Protein AF-A0A2D8JEQ6-F1 (afdb_monomer_lite)

pLDDT: mean 93.74, std 6.17, range [53.88, 98.12]

Secondary structure (DSSP, 8-state):
--SSHHHHHHHHHHHHHHHHH-TT------PPPGGGTT--HHHHHHHHHTT---TTTS-HHHHHHHHHHT--

Foldseek 3Di:
DDLDPVVVVVVVVVQVVVCVVPVVDDDDDDYDDPVLSPDDPVVLLVCLLVVHDPPVNDPPVVNVVSCVVNVD

Radius of gyration: 16.37 Å; chains: 1; bounding box: 34×22×43 Å

Structure (mmCIF, N/CA/C/O backbone):
data_AF-A0A2D8JEQ6-F1
#
_entry.id   AF-A0A2D8JEQ6-F1
#
loop_
_atom_site.group_PDB
_atom_site.id
_atom_site.type_symbol
_atom_site.label_atom_id
_atom_site.label_alt_id
_atom_site.label_comp_id
_atom_site.label_asym_id
_atom_site.label_entity_id
_atom_site.label_seq_id
_atom_site.pdbx_PDB_ins_code
_atom_site.Cartn_x
_atom_site.Cartn_y
_atom_site.Cartn_z
_atom_site.occupancy
_atom_site.B_iso_or_equiv
_atom_site.auth_seq_id
_atom_site.auth_comp_id
_atom_site.auth_asym_id
_atom_site.auth_atom_id
_atom_site.pdbx_PDB_model_num
ATOM 1 N N . GLY A 1 1 ? -2.854 -1.192 7.530 1.00 85.94 1 GLY A N 1
ATOM 2 C CA . GLY A 1 1 ? -1.414 -1.283 7.868 1.00 85.94 1 GLY A CA 1
ATOM 3 C C . GLY A 1 1 ? -0.861 0.121 7.936 1.00 85.94 1 GLY A C 1
ATOM 4 O O . GLY A 1 1 ? -1.347 0.954 7.186 1.00 85.94 1 GLY A O 1
ATOM 5 N N . LEU A 1 2 ? 0.088 0.400 8.827 1.00 92.19 2 LEU A N 1
ATOM 6 C CA . LEU A 1 2 ? 0.536 1.767 9.117 1.00 92.19 2 LEU A CA 1
ATOM 7 C C . LEU A 1 2 ? 1.978 1.977 8.654 1.00 92.19 2 LEU A C 1
ATOM 9 O O . LEU A 1 2 ? 2.878 1.341 9.196 1.00 92.19 2 LEU A O 1
ATOM 13 N N . ARG A 1 3 ? 2.210 2.850 7.666 1.00 89.69 3 ARG A N 1
ATOM 14 C CA . ARG A 1 3 ? 3.570 3.171 7.182 1.00 89.69 3 ARG A CA 1
ATOM 15 C C . ARG A 1 3 ? 4.084 4.500 7.717 1.00 89.69 3 ARG A C 1
ATOM 17 O O . ARG A 1 3 ? 5.279 4.646 7.944 1.00 89.69 3 ARG A O 1
ATOM 24 N N . ALA A 1 4 ? 3.189 5.466 7.891 1.00 87.06 4 ALA A N 1
ATOM 25 C CA . ALA A 1 4 ? 3.512 6.820 8.323 1.00 87.06 4 ALA A CA 1
ATOM 26 C C . ALA A 1 4 ? 2.465 7.348 9.312 1.00 87.06 4 ALA A C 1
ATOM 28 O O . ALA A 1 4 ? 1.380 6.782 9.446 1.00 87.06 4 ALA A O 1
ATOM 29 N N . VAL A 1 5 ? 2.774 8.475 9.961 1.00 86.44 5 VAL A N 1
ATOM 30 C CA . VAL A 1 5 ? 1.860 9.163 10.893 1.00 86.44 5 VAL A CA 1
ATOM 31 C C . VAL A 1 5 ? 0.521 9.495 10.223 1.00 86.44 5 VAL A C 1
ATOM 33 O O . VAL A 1 5 ? -0.528 9.331 10.835 1.00 86.44 5 VAL A O 1
ATOM 36 N N . SER A 1 6 ? 0.540 9.862 8.940 1.00 88.06 6 SER A N 1
ATOM 37 C CA . SER A 1 6 ? -0.675 10.153 8.174 1.00 88.06 6 SER A CA 1
ATOM 38 C C . SER A 1 6 ? -1.586 8.936 7.985 1.00 88.06 6 SER A C 1
ATOM 40 O O . SER A 1 6 ? -2.804 9.086 8.014 1.00 88.06 6 SER A O 1
ATOM 42 N N . ASP A 1 7 ? -1.018 7.733 7.803 1.00 91.00 7 ASP A N 1
ATOM 43 C CA . ASP A 1 7 ? -1.821 6.505 7.723 1.00 91.00 7 ASP A CA 1
ATOM 44 C C . ASP A 1 7 ? -2.512 6.260 9.077 1.00 91.00 7 ASP A C 1
ATOM 46 O O . ASP A 1 7 ? -3.671 5.866 9.114 1.00 91.00 7 ASP A O 1
ATOM 50 N N . PHE A 1 8 ? -1.823 6.531 10.193 1.00 91.38 8 PHE A N 1
ATOM 51 C CA . PHE A 1 8 ? -2.364 6.327 11.539 1.00 91.38 8 PHE A CA 1
ATOM 52 C C . PHE A 1 8 ? -3.563 7.225 11.838 1.00 91.38 8 PHE A C 1
ATOM 54 O O . PHE A 1 8 ? -4.583 6.721 12.297 1.00 91.38 8 PHE A O 1
ATOM 61 N N . GLU A 1 9 ? -3.470 8.526 11.560 1.00 93.62 9 GLU A N 1
ATOM 62 C CA . GLU A 1 9 ? -4.573 9.457 11.830 1.00 93.62 9 GLU A CA 1
ATOM 63 C C . GLU A 1 9 ? -5.841 9.080 11.055 1.00 93.62 9 GLU A C 1
ATOM 65 O O . GLU A 1 9 ? -6.931 9.045 11.629 1.00 93.62 9 GLU A O 1
ATOM 70 N N . TYR A 1 10 ? -5.695 8.750 9.768 1.00 95.12 10 TYR A N 1
ATOM 71 C CA . TYR A 1 10 ? -6.817 8.359 8.917 1.00 95.12 10 TYR A CA 1
ATOM 72 C C . TYR A 1 10 ? -7.436 7.024 9.355 1.00 95.12 10 TYR A C 1
ATOM 74 O O . TYR A 1 10 ? -8.647 6.922 9.556 1.00 95.12 10 TYR A O 1
ATOM 82 N N . GLU A 1 11 ? -6.604 6.001 9.542 1.00 96.56 11 GLU A N 1
ATOM 83 C CA . GLU A 1 11 ? -7.061 4.655 9.883 1.00 96.56 11 GLU A CA 1
ATOM 84 C C . GLU A 1 11 ? -7.648 4.574 11.300 1.00 96.56 11 GLU A C 1
ATOM 86 O O . GLU A 1 11 ? -8.591 3.819 11.535 1.00 96.56 11 GLU A O 1
ATOM 91 N N . LEU A 1 12 ? -7.149 5.378 12.248 1.00 95.25 12 LEU A N 1
ATOM 92 C CA . LEU A 1 12 ? -7.703 5.439 13.600 1.00 95.25 12 LEU A CA 1
ATOM 93 C C . LEU A 1 12 ? -9.137 5.983 13.593 1.00 95.25 12 LEU A C 1
ATOM 95 O O . LEU A 1 12 ? -10.006 5.410 14.250 1.00 95.25 12 LEU A O 1
ATOM 99 N N . GLN A 1 13 ? -9.400 7.045 12.823 1.00 96.69 13 GLN A N 1
ATOM 100 C CA . GLN A 1 13 ? -10.755 7.588 12.673 1.00 96.69 13 GLN A CA 1
ATOM 101 C C . GLN A 1 13 ? -11.703 6.556 12.049 1.00 96.69 13 GLN A C 1
ATOM 103 O O . GLN A 1 13 ? -12.832 6.385 12.513 1.00 96.69 13 GLN A O 1
ATOM 108 N N . MET A 1 14 ? -11.242 5.827 11.027 1.00 97.38 14 MET A N 1
ATOM 109 C CA . MET A 1 14 ? -12.034 4.762 10.408 1.00 97.38 14 MET A CA 1
ATOM 110 C C . MET A 1 14 ? -12.314 3.607 11.372 1.00 97.38 14 MET A C 1
ATOM 112 O O . MET A 1 14 ? -13.444 3.125 11.430 1.00 97.38 14 MET A O 1
ATOM 116 N N . ALA A 1 15 ? -11.321 3.178 12.151 1.00 97.19 15 ALA A N 1
ATOM 117 C CA . ALA A 1 15 ? -11.492 2.110 13.131 1.00 97.19 15 ALA A CA 1
ATOM 118 C C . ALA A 1 15 ? -12.518 2.480 14.211 1.00 97.19 15 ALA A C 1
ATOM 120 O O . ALA A 1 15 ? -13.384 1.666 14.525 1.00 97.19 15 ALA A O 1
ATOM 121 N N . GLN A 1 16 ? -12.471 3.716 14.720 1.00 96.56 16 GLN A N 1
ATOM 122 C CA . GLN A 1 16 ? -13.455 4.222 15.682 1.00 96.56 16 GLN A CA 1
ATOM 123 C C . GLN A 1 16 ? -14.869 4.225 15.091 1.00 96.56 16 GLN A C 1
ATOM 125 O O . GLN A 1 16 ? -15.797 3.718 15.714 1.00 96.56 16 GLN A O 1
ATOM 130 N N . MET A 1 17 ? -15.030 4.716 13.858 1.00 97.81 17 MET A N 1
ATOM 131 C CA . MET A 1 17 ? -16.326 4.694 13.175 1.00 97.81 17 MET A CA 1
ATOM 132 C C . MET A 1 17 ? -16.844 3.263 12.973 1.00 97.81 17 MET A C 1
ATOM 134 O O . MET A 1 17 ? -18.017 2.987 13.205 1.00 97.81 17 MET A O 1
ATOM 138 N N . ASN A 1 18 ? -15.976 2.332 12.575 1.00 97.88 18 ASN A N 1
ATOM 139 C CA . ASN A 1 18 ? -16.360 0.934 12.383 1.00 97.88 18 ASN A CA 1
ATOM 140 C C . ASN A 1 18 ? -16.812 0.270 13.691 1.00 97.88 18 ASN A C 1
ATOM 142 O O . ASN A 1 18 ? -17.756 -0.516 13.664 1.00 97.88 18 ASN A O 1
ATOM 146 N N . GLN A 1 19 ? -16.180 0.603 14.819 1.00 97.31 19 GLN A N 1
ATOM 147 C CA . GLN A 1 19 ? -16.565 0.093 16.134 1.00 97.31 19 GLN A CA 1
ATOM 148 C C . GLN A 1 19 ? -17.937 0.621 16.581 1.00 97.31 19 GLN A C 1
ATOM 150 O O . GLN A 1 19 ? -18.734 -0.142 17.125 1.00 97.31 19 GLN A O 1
ATOM 155 N N . GLU A 1 20 ? -18.240 1.894 16.307 1.00 97.62 20 GLU A N 1
ATOM 156 C CA . GLU A 1 20 ? -19.566 2.477 16.562 1.00 97.62 20 GLU A CA 1
ATOM 157 C C . GLU A 1 20 ? -20.654 1.834 15.688 1.00 97.62 20 GLU A C 1
ATOM 159 O O . GLU A 1 20 ? -21.761 1.564 16.152 1.00 97.62 20 GLU A O 1
ATOM 164 N N . LEU A 1 21 ? -20.342 1.548 14.419 1.00 98.12 21 LEU A N 1
ATOM 165 C CA . LEU A 1 21 ? -21.278 0.898 13.497 1.00 98.12 21 LEU A CA 1
ATOM 166 C C . LEU A 1 21 ? -21.497 -0.587 13.820 1.00 98.12 21 LEU A C 1
ATOM 168 O O . LEU A 1 21 ? -22.578 -1.119 13.559 1.00 98.12 21 LEU A O 1
ATOM 172 N N . ASN A 1 22 ? -20.486 -1.273 14.355 1.00 98.06 22 ASN A N 1
ATOM 173 C CA . ASN A 1 22 ? -20.570 -2.670 14.759 1.00 98.06 22 ASN A CA 1
ATOM 174 C C . ASN A 1 22 ? -19.556 -2.981 15.869 1.00 98.06 22 ASN A C 1
ATOM 176 O O . ASN A 1 22 ?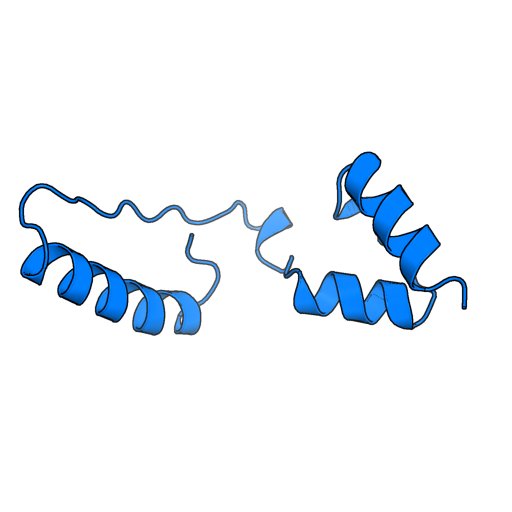 -18.366 -3.169 15.617 1.00 98.06 22 ASN A O 1
ATOM 180 N N . SER A 1 23 ? -20.062 -3.142 17.091 1.00 95.88 23 SER A N 1
ATOM 181 C CA . SER A 1 23 ? -19.254 -3.377 18.291 1.00 95.88 23 SER A CA 1
ATOM 182 C C . SER A 1 23 ? -18.533 -4.729 18.333 1.00 95.88 23 SER A C 1
ATOM 184 O O . SER A 1 23 ? -17.674 -4.923 19.189 1.00 95.88 23 SER A O 1
ATOM 186 N N . ALA A 1 24 ? -18.855 -5.660 17.429 1.00 97.75 24 ALA A N 1
ATOM 187 C CA . ALA A 1 24 ? -18.141 -6.929 17.295 1.00 97.75 24 ALA A CA 1
ATOM 188 C C . ALA A 1 24 ? -16.910 -6.837 16.373 1.00 97.75 24 ALA A C 1
ATOM 190 O O . ALA A 1 24 ? -16.178 -7.819 16.244 1.00 97.75 24 ALA A O 1
ATOM 191 N N . LEU A 1 25 ? -16.695 -5.703 15.693 1.00 96.94 25 LEU A N 1
ATOM 192 C CA . LEU A 1 25 ? -15.530 -5.502 14.836 1.00 96.94 25 LEU A CA 1
ATOM 193 C C . LEU A 1 25 ? -14.330 -5.004 15.639 1.00 96.94 25 LEU A C 1
ATOM 195 O O . LEU A 1 25 ? -14.411 -4.023 16.374 1.00 96.94 25 LEU A O 1
ATOM 199 N N . GLU A 1 26 ? -13.183 -5.627 15.392 1.00 95.81 26 GLU A N 1
ATOM 200 C CA . GLU A 1 26 ? -11.885 -5.183 15.886 1.00 95.81 26 GLU A CA 1
ATOM 201 C C . GLU A 1 26 ? -10.961 -4.886 14.704 1.00 95.81 26 GLU A C 1
ATOM 203 O O . GLU A 1 26 ? -10.886 -5.651 13.740 1.00 95.81 26 GLU A O 1
ATOM 208 N N . THR A 1 27 ? -10.242 -3.764 14.772 1.00 96.88 27 THR A N 1
ATOM 209 C CA . THR A 1 27 ? -9.244 -3.390 13.762 1.00 96.88 27 THR A CA 1
ATOM 210 C C . THR A 1 27 ? -7.848 -3.577 14.338 1.00 96.88 27 THR A C 1
ATOM 212 O O . THR A 1 27 ? -7.487 -2.938 15.324 1.00 96.88 27 THR A O 1
ATOM 215 N N . LEU A 1 28 ? -7.049 -4.438 13.707 1.00 96.25 28 LEU A N 1
ATOM 216 C CA . LEU A 1 28 ? -5.657 -4.673 14.084 1.00 96.25 28 LEU A CA 1
ATOM 217 C C . LEU A 1 28 ? -4.712 -3.948 13.127 1.00 96.25 28 LEU A C 1
ATOM 219 O O . LEU A 1 28 ? -4.762 -4.131 11.908 1.00 96.25 28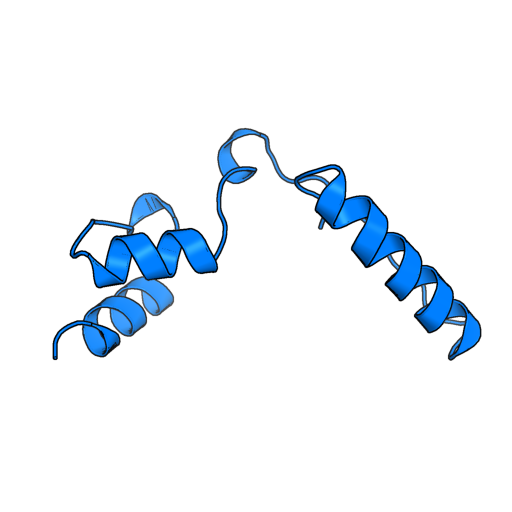 LEU A O 1
ATOM 223 N N . PHE A 1 29 ? -3.808 -3.152 13.692 1.00 95.56 29 PHE A N 1
ATOM 224 C CA . PHE A 1 29 ? -2.800 -2.425 12.934 1.00 95.56 29 PHE A CA 1
ATOM 225 C C . PHE A 1 29 ? -1.458 -3.145 12.966 1.00 95.56 29 PHE A C 1
ATOM 227 O O . PHE A 1 29 ? -0.921 -3.447 14.027 1.00 95.56 29 PHE A O 1
ATOM 234 N N . LEU A 1 30 ? -0.896 -3.370 11.780 1.00 94.75 30 LEU A N 1
ATOM 235 C CA . LEU A 1 30 ? 0.454 -3.889 11.601 1.00 94.75 30 LEU A CA 1
ATOM 236 C C . LEU A 1 30 ? 1.324 -2.828 10.932 1.00 94.75 30 LEU A C 1
ATOM 238 O O . LEU A 1 30 ? 0.889 -2.165 9.981 1.00 94.75 30 LEU A O 1
ATOM 242 N N . VAL A 1 31 ? 2.550 -2.699 11.430 1.00 92.50 31 VAL A N 1
ATOM 243 C CA . VAL A 1 31 ? 3.608 -1.887 10.825 1.00 92.50 31 VAL A CA 1
ATOM 244 C C . VAL A 1 31 ? 4.3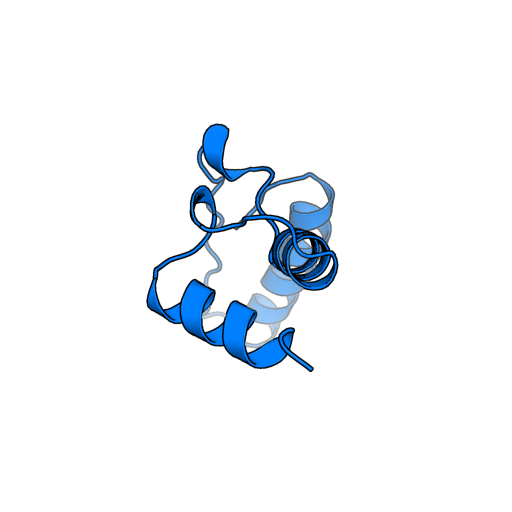94 -2.795 9.877 1.00 92.50 31 VAL A C 1
ATOM 246 O O . VAL A 1 31 ? 4.754 -3.906 10.276 1.00 92.50 31 VAL A O 1
ATOM 249 N N . PRO A 1 32 ? 4.627 -2.390 8.619 1.00 91.69 32 PRO A N 1
ATOM 250 C CA . PRO A 1 32 ? 5.408 -3.193 7.696 1.00 91.69 32 PRO A CA 1
ATOM 251 C C . PRO A 1 32 ? 6.883 -3.206 8.097 1.00 91.69 32 PRO A C 1
ATOM 253 O O . PRO A 1 32 ? 7.369 -2.342 8.826 1.00 91.69 32 PRO A O 1
ATOM 256 N N . GLU A 1 33 ? 7.621 -4.162 7.545 1.00 91.12 33 GLU A N 1
ATOM 257 C CA . GLU A 1 33 ? 9.077 -4.126 7.582 1.00 91.12 33 GLU A CA 1
ATOM 258 C C . GLU A 1 33 ? 9.602 -2.824 6.950 1.00 91.12 33 GLU A C 1
ATOM 260 O O . GLU A 1 33 ? 9.053 -2.334 5.959 1.00 91.12 33 GLU A O 1
ATOM 265 N N . VAL A 1 34 ? 10.687 -2.272 7.500 1.00 86.38 34 VAL A N 1
ATOM 266 C CA . VAL A 1 34 ? 11.286 -1.006 7.040 1.00 86.38 34 VAL A CA 1
ATOM 267 C C . VAL A 1 34 ? 11.605 -1.042 5.542 1.00 86.38 34 VAL A C 1
ATOM 269 O O . VAL A 1 34 ? 11.331 -0.072 4.837 1.00 86.38 34 VAL A O 1
ATOM 272 N N . SER A 1 35 ? 12.095 -2.179 5.041 1.00 87.62 35 SER A N 1
ATOM 273 C CA . SER A 1 35 ? 12.391 -2.423 3.622 1.00 87.62 35 SER A CA 1
ATOM 274 C C . SER A 1 35 ? 11.171 -2.307 2.698 1.00 87.62 35 SER A C 1
ATOM 276 O O . SER A 1 35 ? 11.339 -2.066 1.510 1.00 87.62 35 SER A O 1
ATOM 278 N N . ASN A 1 36 ? 9.951 -2.414 3.228 1.00 87.88 36 ASN A N 1
ATOM 279 C CA . ASN A 1 36 ? 8.699 -2.319 2.472 1.00 87.88 36 ASN A CA 1
ATOM 280 C C . ASN A 1 36 ? 7.912 -1.030 2.770 1.00 87.88 36 ASN A C 1
ATOM 282 O O . ASN A 1 36 ? 6.897 -0.758 2.130 1.00 87.88 36 ASN A O 1
ATOM 286 N N . SER A 1 37 ? 8.367 -0.219 3.731 1.00 87.81 37 SER A N 1
ATOM 287 C CA . SER A 1 37 ? 7.650 0.970 4.223 1.00 87.81 37 SER A CA 1
ATOM 288 C C . SER A 1 37 ? 7.418 2.049 3.157 1.00 87.81 37 SER A C 1
ATOM 290 O O . SER A 1 37 ? 6.403 2.745 3.196 1.00 87.81 37 SER A O 1
ATOM 292 N N . PHE A 1 38 ? 8.316 2.157 2.174 1.00 87.25 38 PHE A N 1
ATOM 293 C CA . PHE A 1 38 ? 8.232 3.141 1.091 1.00 87.25 38 PHE A CA 1
ATOM 294 C C . PHE A 1 38 ? 7.322 2.705 -0.065 1.00 87.25 38 PHE A C 1
ATOM 296 O O . PHE A 1 38 ? 6.999 3.513 -0.942 1.00 87.25 38 PHE A O 1
ATOM 303 N N . ILE A 1 39 ? 6.905 1.436 -0.105 1.00 92.25 39 ILE A N 1
ATOM 304 C CA . ILE A 1 39 ? 6.114 0.917 -1.217 1.00 92.25 39 ILE A CA 1
ATOM 305 C C . ILE A 1 39 ? 4.690 1.477 -1.115 1.00 92.25 39 ILE A C 1
ATOM 307 O O . ILE A 1 39 ? 3.970 1.310 -0.126 1.00 92.25 39 ILE A O 1
ATOM 311 N N . SER A 1 40 ? 4.253 2.153 -2.177 1.00 93.62 40 SER A N 1
ATOM 312 C CA . SER A 1 40 ? 2.864 2.571 -2.346 1.00 93.62 40 SER A CA 1
ATOM 313 C C . SER A 1 40 ? 2.384 2.253 -3.754 1.00 93.62 40 SER A C 1
ATOM 315 O O . SER A 1 40 ? 3.107 2.445 -4.731 1.00 93.62 40 SER A O 1
ATOM 317 N N . SER A 1 41 ? 1.137 1.797 -3.881 1.00 94.94 41 SER A N 1
ATOM 318 C CA . SER A 1 41 ? 0.571 1.463 -5.190 1.00 94.94 41 SER A CA 1
ATOM 319 C C . SER A 1 41 ? 0.519 2.675 -6.124 1.00 94.94 41 SER A C 1
ATOM 321 O O . SER A 1 41 ? 0.633 2.516 -7.334 1.00 94.94 41 SER A O 1
ATOM 323 N N . SER A 1 42 ? 0.358 3.886 -5.581 1.00 95.44 42 SER A N 1
ATOM 324 C CA . SER A 1 42 ? 0.404 5.124 -6.365 1.00 95.44 42 SER A CA 1
ATOM 325 C C . SER A 1 42 ? 1.792 5.372 -6.947 1.00 95.44 42 SER A C 1
ATOM 327 O O . SER A 1 42 ? 1.891 5.598 -8.149 1.00 95.44 42 SER A O 1
ATOM 329 N N . LEU A 1 43 ? 2.847 5.241 -6.136 1.00 95.31 43 LEU A N 1
ATOM 330 C CA . LEU A 1 43 ? 4.223 5.410 -6.603 1.00 95.31 43 LEU A CA 1
ATOM 331 C C . LEU A 1 43 ? 4.608 4.328 -7.619 1.00 95.31 43 LEU A C 1
ATOM 333 O O . LEU A 1 43 ? 5.129 4.649 -8.680 1.00 95.31 43 LEU A O 1
ATOM 337 N N . VAL A 1 44 ? 4.271 3.063 -7.349 1.00 96.88 44 VAL A N 1
ATOM 338 C CA . VAL A 1 44 ? 4.514 1.948 -8.283 1.00 96.88 44 VAL A CA 1
ATOM 339 C C . VAL A 1 44 ? 3.831 2.196 -9.629 1.00 96.88 44 VAL A C 1
ATOM 341 O O . VAL A 1 44 ? 4.460 2.054 -10.675 1.00 96.88 44 VAL A O 1
ATOM 344 N N . ARG A 1 45 ? 2.558 2.614 -9.629 1.00 96.75 45 ARG A N 1
ATOM 345 C CA . ARG A 1 45 ? 1.845 2.946 -10.873 1.00 96.75 45 ARG A CA 1
ATOM 346 C C . ARG A 1 45 ? 2.473 4.129 -11.602 1.00 96.75 45 ARG A C 1
AT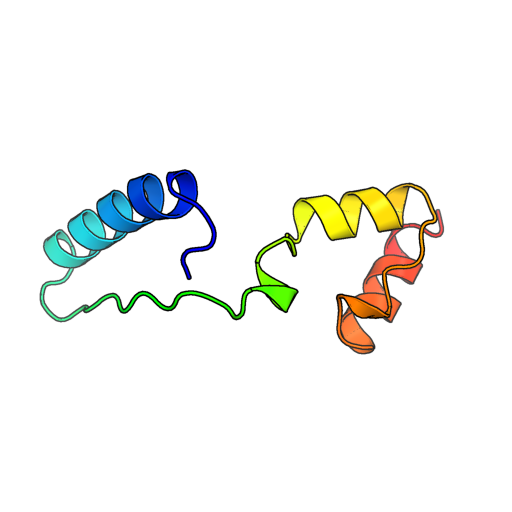OM 348 O O . ARG A 1 45 ? 2.504 4.106 -12.824 1.00 96.75 45 ARG A O 1
ATOM 355 N N . GLN A 1 46 ? 2.949 5.141 -10.878 1.00 97.06 46 GLN A N 1
ATOM 356 C CA . GLN A 1 46 ? 3.595 6.307 -11.475 1.00 97.06 46 GLN A CA 1
ATOM 357 C C . GLN A 1 46 ? 4.922 5.933 -12.143 1.00 97.06 46 GLN A C 1
ATOM 359 O O . GLN A 1 46 ? 5.144 6.313 -13.286 1.00 97.06 46 GLN A O 1
ATOM 364 N N . VAL A 1 47 ? 5.772 5.150 -11.471 1.00 96.31 47 VAL A N 1
ATOM 365 C CA . VAL A 1 47 ? 7.037 4.661 -12.045 1.00 96.31 47 VAL A CA 1
ATOM 366 C C . VAL A 1 47 ? 6.772 3.797 -13.279 1.00 96.31 47 VAL A C 1
ATOM 368 O O . VAL A 1 47 ? 7.383 4.029 -14.318 1.00 96.31 47 VAL A O 1
ATOM 371 N N . ALA A 1 48 ? 5.813 2.868 -13.201 1.00 96.38 48 ALA A N 1
ATOM 372 C CA . ALA A 1 48 ? 5.435 2.026 -14.334 1.00 96.38 48 ALA A CA 1
ATOM 373 C C . ALA A 1 48 ? 4.901 2.846 -15.524 1.00 96.38 48 ALA A C 1
ATOM 375 O O . ALA A 1 48 ? 5.272 2.582 -16.664 1.00 96.38 48 ALA A O 1
ATOM 376 N N . ALA A 1 49 ? 4.079 3.870 -15.269 1.00 95.81 49 ALA A N 1
ATOM 377 C CA . ALA A 1 49 ? 3.556 4.764 -16.306 1.00 95.81 49 ALA A CA 1
ATOM 378 C C . ALA A 1 49 ? 4.651 5.599 -16.994 1.00 95.81 49 ALA A C 1
ATOM 380 O O . ALA A 1 49 ? 4.492 5.993 -18.143 1.00 95.81 49 ALA A O 1
ATOM 381 N N . LEU A 1 50 ? 5.763 5.860 -16.302 1.00 95.88 50 LEU A N 1
ATOM 382 C CA . LEU A 1 50 ? 6.935 6.550 -16.846 1.00 95.88 50 LEU A CA 1
ATOM 383 C C . LEU A 1 50 ? 7.940 5.589 -17.513 1.00 95.88 50 LEU A C 1
ATOM 385 O O . LEU A 1 50 ? 9.031 6.013 -17.887 1.00 95.88 50 LEU A O 1
ATOM 389 N N . GLY A 1 51 ? 7.598 4.303 -17.652 1.00 94.69 51 GLY A N 1
ATOM 390 C CA . GLY A 1 51 ? 8.455 3.284 -18.265 1.00 94.69 51 GLY A CA 1
ATOM 391 C C . GLY A 1 51 ? 9.564 2.743 -17.356 1.00 94.69 51 GLY A C 1
ATOM 392 O O . GLY A 1 51 ? 10.476 2.078 -17.842 1.00 94.69 51 GLY A O 1
ATOM 393 N N . GLY A 1 52 ? 9.515 3.023 -16.050 1.00 96.00 52 GLY A N 1
ATOM 394 C CA . GLY A 1 52 ? 10.457 2.468 -15.080 1.00 96.00 52 GLY A CA 1
ATOM 395 C C . GLY A 1 52 ? 10.161 1.005 -14.734 1.00 96.00 52 GLY A C 1
ATOM 396 O O . GLY A 1 52 ? 9.009 0.569 -14.756 1.00 96.00 52 GLY A O 1
ATOM 397 N N . ASP A 1 53 ? 11.204 0.254 -14.370 1.00 95.69 53 ASP A N 1
ATOM 398 C CA . ASP A 1 53 ? 11.058 -1.119 -13.879 1.00 95.69 53 ASP A CA 1
ATOM 399 C C . ASP A 1 53 ? 10.555 -1.133 -12.427 1.00 95.69 53 ASP A C 1
ATOM 401 O O . ASP A 1 53 ? 11.099 -0.465 -11.546 1.00 95.69 53 ASP A O 1
ATOM 405 N N . VAL A 1 54 ? 9.505 -1.917 -12.186 1.00 96.75 54 VAL A N 1
ATOM 406 C CA . VAL A 1 54 ? 8.879 -2.104 -10.871 1.00 96.75 54 VAL A CA 1
ATOM 407 C C . VAL A 1 54 ? 8.824 -3.572 -10.443 1.00 96.75 54 VAL A C 1
ATOM 409 O O . VAL A 1 54 ? 8.157 -3.891 -9.460 1.00 96.75 54 VAL A O 1
ATOM 412 N N . SER A 1 55 ? 9.519 -4.465 -11.154 1.00 96.56 55 SER A N 1
ATOM 413 C CA . SER A 1 55 ? 9.517 -5.917 -10.923 1.00 96.56 55 SER A CA 1
ATOM 414 C C . SER A 1 55 ? 9.885 -6.318 -9.490 1.00 96.56 55 SER A C 1
ATOM 416 O O . SER A 1 55 ? 9.351 -7.294 -8.972 1.00 96.56 55 SER A O 1
ATOM 418 N N . ALA A 1 56 ? 10.727 -5.531 -8.814 1.00 95.31 56 ALA A N 1
ATOM 419 C CA . ALA A 1 56 ? 11.118 -5.759 -7.423 1.00 95.31 56 ALA A CA 1
ATOM 420 C C . ALA A 1 56 ? 10.028 -5.408 -6.389 1.00 95.31 56 ALA A C 1
ATOM 422 O O . ALA A 1 56 ? 10.142 -5.796 -5.229 1.00 95.31 56 ALA A O 1
ATOM 423 N N . PHE A 1 57 ? 8.985 -4.665 -6.776 1.00 94.94 57 PHE A N 1
ATOM 424 C CA . PHE A 1 57 ? 7.979 -4.123 -5.849 1.00 94.94 57 PHE A CA 1
ATOM 425 C C . PHE A 1 57 ? 6.604 -4.783 -5.979 1.00 94.94 57 PHE A C 1
ATOM 427 O O . PHE A 1 57 ? 5.689 -4.459 -5.220 1.00 94.94 57 PHE A O 1
ATOM 434 N N . VAL A 1 58 ? 6.425 -5.671 -6.959 1.00 96.19 58 VAL A N 1
ATOM 435 C CA . VAL A 1 58 ? 5.146 -6.324 -7.247 1.00 96.19 58 VAL A CA 1
ATOM 436 C C . VAL A 1 58 ? 5.344 -7.791 -7.609 1.00 96.19 58 VAL A C 1
ATOM 438 O O . VAL A 1 58 ? 6.401 -8.200 -8.074 1.00 96.19 58 VAL A O 1
ATOM 441 N N . SER A 1 59 ? 4.302 -8.599 -7.432 1.00 97.19 59 SER A N 1
ATOM 442 C CA . SER A 1 59 ? 4.305 -9.979 -7.916 1.00 97.19 59 SER A CA 1
ATOM 443 C C . SER A 1 59 ? 4.175 -10.038 -9.443 1.00 97.19 59 SER A C 1
ATOM 445 O O . SER A 1 59 ? 3.619 -9.131 -10.067 1.00 97.19 59 SER A O 1
ATOM 447 N N . THR A 1 60 ? 4.631 -11.139 -10.052 1.00 97.50 60 THR A N 1
ATOM 448 C CA . THR A 1 60 ? 4.580 -11.359 -11.510 1.00 97.50 60 THR A CA 1
ATOM 449 C C . THR A 1 60 ? 3.201 -11.082 -12.126 1.00 97.50 60 THR A C 1
ATOM 451 O O . THR A 1 60 ? 3.144 -10.314 -13.084 1.00 97.50 60 THR A O 1
ATOM 454 N N . PRO 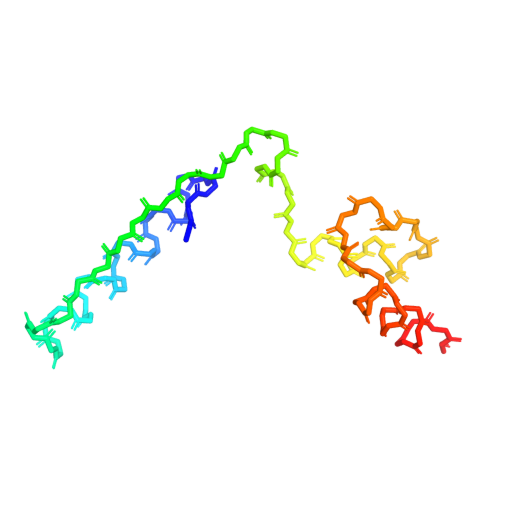A 1 61 ? 2.069 -11.558 -11.557 1.00 97.94 61 PRO A N 1
ATOM 455 C CA . PRO A 1 61 ? 0.756 -11.273 -12.140 1.00 97.94 61 PRO A CA 1
ATOM 456 C C . PRO A 1 61 ? 0.404 -9.779 -12.165 1.00 97.94 61 PRO A C 1
ATOM 458 O O . PRO A 1 61 ? -0.336 -9.325 -13.036 1.00 97.94 61 PRO A O 1
ATOM 461 N N . VAL A 1 62 ? 0.905 -9.001 -11.200 1.00 97.56 62 VAL A N 1
ATOM 462 C CA . VAL A 1 62 ? 0.687 -7.551 -11.144 1.00 97.56 62 VAL A CA 1
ATOM 463 C C . VAL A 1 62 ? 1.588 -6.840 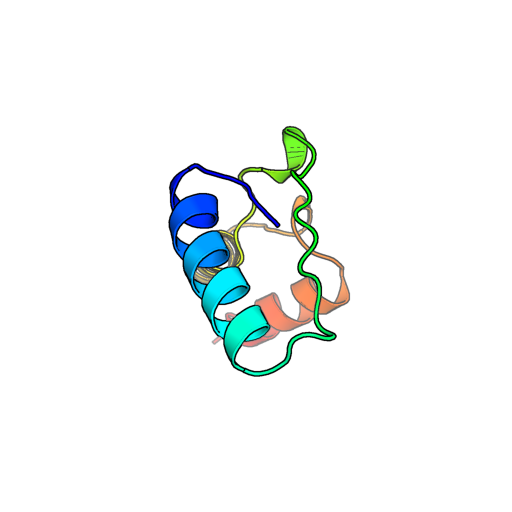-12.150 1.00 97.56 62 VAL A C 1
ATOM 465 O O . VAL A 1 62 ? 1.119 -5.918 -12.817 1.00 97.56 62 VAL A O 1
ATOM 468 N N . LEU A 1 63 ? 2.840 -7.285 -12.300 1.00 97.44 63 LEU A N 1
ATOM 469 C CA . LEU A 1 63 ? 3.765 -6.760 -13.304 1.00 97.44 63 LEU A CA 1
ATOM 470 C C . LEU A 1 63 ? 3.183 -6.904 -14.715 1.00 97.44 63 LEU A C 1
ATOM 472 O O . LEU A 1 63 ? 3.069 -5.906 -15.422 1.00 97.44 63 LEU A O 1
ATOM 476 N N . ASP A 1 64 ? 2.706 -8.100 -15.073 1.00 96.94 64 ASP A N 1
ATOM 477 C CA . ASP A 1 64 ? 2.110 -8.376 -16.387 1.00 96.94 64 ASP A CA 1
ATOM 478 C C . ASP A 1 64 ? 0.937 -7.432 -16.691 1.00 96.94 64 ASP A C 1
ATOM 480 O O . ASP A 1 64 ? 0.799 -6.896 -17.795 1.00 96.94 64 ASP A O 1
ATOM 484 N N . ARG A 1 65 ? 0.096 -7.175 -15.680 1.00 97.12 65 ARG A N 1
ATOM 485 C CA . ARG A 1 65 ? -1.047 -6.260 -15.791 1.00 97.12 65 ARG A CA 1
ATOM 486 C C . ARG A 1 65 ? -0.623 -4.801 -15.917 1.00 97.12 65 ARG A C 1
ATOM 488 O O . ARG A 1 65 ? -1.260 -4.067 -16.669 1.00 97.12 65 ARG A O 1
ATOM 495 N N . LEU A 1 66 ? 0.416 -4.372 -15.203 1.00 96.50 66 LEU A N 1
ATOM 496 C CA . LEU A 1 66 ? 0.954 -3.015 -15.318 1.00 96.50 66 LEU A CA 1
ATOM 497 C C . LEU A 1 66 ? 1.577 -2.789 -16.699 1.00 96.50 66 LEU A C 1
ATOM 499 O O . LEU A 1 66 ? 1.277 -1.780 -17.332 1.00 96.50 66 LEU A O 1
ATOM 503 N N . THR A 1 67 ? 2.362 -3.745 -17.203 1.00 94.56 67 THR A N 1
ATOM 504 C CA . THR A 1 67 ? 2.958 -3.676 -18.544 1.00 94.56 67 THR A CA 1
ATOM 505 C C . THR A 1 67 ? 1.894 -3.642 -19.636 1.00 94.56 67 THR A C 1
ATOM 507 O O . THR A 1 67 ? 2.017 -2.862 -20.574 1.00 94.56 67 THR A O 1
ATOM 510 N N . ALA A 1 68 ? 0.833 -4.448 -19.519 1.00 95.69 68 ALA A N 1
ATOM 511 C CA . ALA A 1 68 ? -0.277 -4.409 -20.469 1.00 95.69 68 ALA A CA 1
ATOM 512 C C . ALA A 1 68 ? -1.019 -3.062 -20.445 1.00 95.69 68 ALA A C 1
ATOM 514 O O . ALA A 1 68 ? -1.427 -2.575 -21.491 1.00 95.69 68 ALA A O 1
ATOM 515 N N . LYS A 1 69 ? -1.175 -2.451 -19.264 1.00 95.62 69 LYS A N 1
ATOM 516 C CA . LYS A 1 69 ? -1.905 -1.188 -19.091 1.00 95.62 69 LYS A CA 1
ATOM 517 C C . LYS A 1 69 ? -1.178 0.038 -19.659 1.00 95.62 69 LYS A C 1
ATOM 519 O O . LYS A 1 69 ? -1.851 0.968 -20.078 1.00 95.62 69 LYS A O 1
ATOM 524 N N . PHE A 1 70 ? 0.154 0.067 -19.619 1.00 93.19 70 PHE A N 1
ATOM 525 C CA . PHE A 1 70 ? 0.963 1.238 -20.003 1.00 93.19 70 PHE A CA 1
ATOM 526 C C . PHE A 1 70 ? 1.764 1.037 -21.303 1.00 93.19 70 PHE A C 1
ATOM 528 O O . PHE A 1 70 ? 2.728 1.753 -21.551 1.00 93.19 70 PHE A O 1
ATOM 535 N N . ARG A 1 71 ? 1.402 0.034 -22.117 1.00 76.62 71 ARG A N 1
ATOM 536 C CA . ARG A 1 71 ? 1.979 -0.204 -23.455 1.00 76.62 71 ARG A CA 1
ATOM 537 C C . ARG A 1 71 ? 1.288 0.581 -24.581 1.00 76.62 71 ARG A C 1
ATOM 539 O O . ARG A 1 71 ? 1.762 0.506 -25.712 1.00 76.62 71 ARG A O 1
ATOM 546 N N . GLU A 1 72 ? 0.193 1.273 -24.275 1.00 53.88 72 GLU A N 1
ATOM 547 C CA . GLU A 1 72 ? -0.506 2.226 -25.157 1.00 53.88 72 GLU A CA 1
ATOM 548 C C . GLU A 1 72 ? 0.009 3.649 -24.925 1.00 53.88 72 GLU A C 1
ATOM 550 O O . GLU A 1 72 ? 0.142 4.384 -25.929 1.00 53.88 72 GLU A O 1
#

Sequence (72 aa):
GLRAVSDFEYELQMAQMNQELNSALETLFLVPEVSNSFISSSLVRQVAALGGDVSAFVSTPVLDRLTAKFRE